Protein AF-A0A348WR22-F1 (afdb_monomer)

Organism: NCBI:txid190892

Solvent-accessible surface area (backbone atoms only — not comparable to full-atom values): 9087 Å² total; per-residue (Å²): 132,84,78,75,79,76,80,55,67,40,50,35,46,52,62,51,42,51,54,54,37,51,61,69,70,41,83,48,46,86,74,53,35,56,36,37,41,39,35,53,60,40,40,36,37,39,34,24,46,47,78,78,64,91,70,91,58,98,63,78,50,71,49,77,49,79,46,81,51,64,65,35,74,72,69,71,72,51,58,58,75,76,55,49,57,54,53,46,54,56,47,44,66,76,45,68,83,40,51,76,44,78,78,50,101,42,30,37,34,39,38,34,78,66,56,47,62,68,58,47,50,53,49,35,56,47,38,70,76,38,57,42,42,42,61,48,33,36,41,34,35,50,55,99,91,37,31,34,36,39,37,31,40,32,41,53,56,64,85,81,124

Nearest PDB structures (foldseek):
  7evp-assembly1_B  TM=3.249E-01  e=2.577E-01  Staphylococcus aureus
  7sgz-assembly1_H  TM=2.587E-01  e=3.262E-01  Saccharomyces cerevisiae
  7st9-assembly1_G  TM=3.052E-01  e=1.060E+00  Saccharomyces cerevisiae S288C
  8alo-assembly1_B  TM=2.335E-01  e=5.853E+00  Vibrio cholerae

pLDDT: mean 77.23, std 16.32, range [32.41, 96.19]

Sequence (161 aa):
IETEERAFFQLDSVSAIAEIASLMSHPFAAKQHLVQIDLSGTTLRLSWQLPDQLTGSQQSKTQVETRILPSKKREGTAPTGGAADALWAAYQTTFYDAQVTQLSATQWRLAYSMMSYRHLQRLADWLVSHPQFVLSSLSMRYQHGYWSVQWTLDSQMAELI

Foldseek 3Di:
DPPPPPQDKWFPLLQVLVVVLVVQPDPCCVVFQFFKWKDAIQKIKTKTFDPDDPPDDPDGDIDIDIDGGDIDGQDDDADDLVVVVVLVVVVCVLVVQWDWDAPDSFKIKTKHWQDHSVSSVSVSVSCVVVVQKDFRMKMWGDDPHGIIIMTMIGRCRDPPD

Radius of gyration: 18.05 Å; Cα contacts (8 Å, |Δi|>4): 268; chains: 1; bounding box: 55×28×55 Å

Structure (mmCIF, N/CA/C/O backbone):
data_AF-A0A348WR22-F1
#
_entry.id   AF-A0A348WR22-F1
#
loop_
_atom_site.group_PDB
_atom_site.id
_atom_site.type_symbol
_atom_site.label_atom_id
_atom_site.label_alt_id
_atom_site.label_comp_id
_atom_site.label_asym_id
_atom_site.label_entity_id
_atom_site.label_seq_id
_atom_site.pdbx_PDB_ins_code
_atom_site.Cartn_x
_atom_site.Cartn_y
_atom_site.Cartn_z
_atom_site.occupancy
_atom_site.B_iso_or_equiv
_atom_site.auth_seq_id
_atom_site.auth_comp_id
_atom_site.auth_asym_id
_atom_site.auth_atom_id
_atom_site.pdbx_PDB_model_num
ATOM 1 N N . ILE A 1 1 ? 39.015 9.417 -13.503 1.00 41.69 1 ILE A N 1
ATOM 2 C CA . ILE A 1 1 ? 37.912 9.853 -12.620 1.00 41.69 1 ILE A CA 1
ATOM 3 C C . ILE A 1 1 ? 37.103 8.599 -12.373 1.00 41.69 1 ILE A C 1
ATOM 5 O O . ILE A 1 1 ? 36.406 8.160 -13.277 1.00 41.69 1 ILE A O 1
ATOM 9 N N . GLU A 1 2 ? 37.353 7.935 -11.249 1.00 32.41 2 GLU A N 1
ATOM 10 C CA . GLU A 1 2 ? 36.571 6.772 -10.835 1.00 32.41 2 GLU A CA 1
ATOM 11 C C . GLU A 1 2 ? 35.159 7.273 -10.535 1.00 32.41 2 GLU A C 1
ATOM 13 O O . GLU A 1 2 ? 34.943 8.056 -9.613 1.00 32.41 2 GLU A O 1
ATOM 18 N N . THR A 1 3 ? 34.208 6.914 -11.391 1.00 39.72 3 THR A N 1
ATOM 19 C CA . THR A 1 3 ? 32.784 7.045 -11.103 1.00 39.72 3 THR A CA 1
ATOM 20 C C . THR A 1 3 ? 32.489 6.130 -9.924 1.00 39.72 3 THR A C 1
ATOM 22 O O . THR A 1 3 ? 32.340 4.925 -10.110 1.00 39.72 3 THR A O 1
ATOM 25 N N . GLU A 1 4 ? 32.444 6.685 -8.710 1.00 40.44 4 GLU A N 1
ATOM 26 C CA . GLU A 1 4 ? 31.763 6.035 -7.593 1.00 40.44 4 GLU A CA 1
ATOM 27 C C . GLU A 1 4 ? 30.362 5.660 -8.084 1.00 40.44 4 GLU A C 1
ATOM 29 O O . GLU A 1 4 ? 29.529 6.531 -8.353 1.00 40.44 4 GLU A O 1
ATOM 34 N N . GLU A 1 5 ? 30.104 4.360 -8.241 1.00 45.22 5 GLU A N 1
ATOM 35 C CA . GLU A 1 5 ? 28.748 3.840 -8.338 1.00 45.22 5 GLU A CA 1
ATOM 36 C C . GLU A 1 5 ? 28.016 4.279 -7.068 1.00 45.22 5 GLU A C 1
ATOM 38 O O . GLU A 1 5 ? 28.119 3.649 -6.013 1.00 45.22 5 GLU A O 1
ATOM 43 N N . ARG A 1 6 ? 27.275 5.389 -7.146 1.00 47.84 6 ARG A N 1
ATOM 44 C CA . ARG A 1 6 ? 26.318 5.749 -6.106 1.00 47.84 6 ARG A CA 1
ATOM 45 C C . ARG A 1 6 ? 25.296 4.626 -6.047 1.00 47.84 6 ARG A C 1
ATOM 47 O O . ARG A 1 6 ? 24.405 4.535 -6.887 1.00 47.84 6 ARG A O 1
ATOM 54 N N . ALA A 1 7 ? 25.442 3.745 -5.065 1.00 56.53 7 ALA A N 1
ATOM 55 C CA . ALA A 1 7 ? 24.432 2.752 -4.765 1.00 56.53 7 ALA A CA 1
ATOM 56 C C . ALA A 1 7 ? 23.145 3.495 -4.381 1.00 56.53 7 ALA A C 1
ATOM 58 O O . ALA A 1 7 ? 23.053 4.095 -3.311 1.00 56.53 7 ALA A O 1
ATOM 59 N N . PHE A 1 8 ? 22.159 3.488 -5.276 1.00 69.06 8 PHE A N 1
ATOM 60 C CA . PHE A 1 8 ? 20.834 4.016 -4.984 1.00 69.06 8 PHE A CA 1
ATOM 61 C C . PHE A 1 8 ? 20.095 3.005 -4.103 1.00 69.06 8 PHE A C 1
ATOM 63 O O . PHE A 1 8 ? 19.950 1.835 -4.467 1.00 69.06 8 PHE A O 1
ATOM 70 N N . PHE A 1 9 ? 19.654 3.453 -2.929 1.00 74.38 9 PHE A N 1
ATOM 71 C CA . PHE A 1 9 ? 18.850 2.660 -2.005 1.00 74.38 9 PHE A CA 1
ATOM 72 C C . PHE A 1 9 ? 17.384 3.058 -2.132 1.00 74.38 9 PHE A C 1
ATOM 74 O O . PHE A 1 9 ? 17.057 4.243 -2.163 1.00 74.38 9 PHE A O 1
ATOM 81 N N . GLN A 1 10 ? 16.506 2.063 -2.179 1.00 82.56 10 GLN A N 1
ATOM 82 C CA . GLN A 1 10 ? 15.060 2.257 -2.265 1.00 82.56 10 GLN A CA 1
ATOM 83 C C . GLN A 1 10 ? 14.349 1.465 -1.175 1.00 82.56 10 GLN A C 1
ATOM 85 O O . GLN A 1 10 ? 14.929 0.539 -0.608 1.00 82.56 10 GLN A O 1
ATOM 90 N N . LEU A 1 11 ? 13.094 1.816 -0.892 1.00 87.69 11 LEU A N 1
ATOM 91 C CA . LEU A 1 11 ? 12.247 1.023 -0.007 1.00 87.69 11 LEU A CA 1
ATOM 92 C C . LEU A 1 11 ? 12.252 -0.442 -0.461 1.00 87.69 11 LEU A C 1
ATOM 94 O O . LEU A 1 11 ? 12.025 -0.733 -1.638 1.00 87.69 11 LEU A O 1
ATOM 98 N N . ASP A 1 12 ? 12.439 -1.373 0.472 1.00 89.81 12 ASP A N 1
ATOM 99 C CA . ASP A 1 12 ? 12.128 -2.765 0.182 1.00 89.81 12 ASP A CA 1
ATOM 100 C C . ASP A 1 12 ? 10.607 -2.978 0.193 1.00 89.81 12 ASP A C 1
ATOM 102 O O . ASP A 1 12 ? 10.003 -3.262 1.228 1.00 89.81 12 ASP A O 1
ATOM 106 N N . SER A 1 13 ? 9.972 -2.796 -0.971 1.00 87.62 13 SER A N 1
ATOM 107 C CA . SER A 1 13 ? 8.509 -2.801 -1.098 1.00 87.62 13 SER A CA 1
ATOM 108 C C . SER A 1 13 ? 7.860 -4.100 -0.614 1.00 87.62 13 SER A C 1
ATOM 110 O O . SER A 1 13 ? 6.766 -4.051 -0.063 1.00 87.62 13 SER A O 1
ATOM 112 N N . VAL A 1 14 ? 8.527 -5.248 -0.767 1.00 87.69 14 VAL A N 1
ATOM 113 C CA . VAL A 1 14 ? 7.992 -6.550 -0.330 1.00 87.69 14 VAL A CA 1
ATOM 114 C C . VAL A 1 14 ? 7.934 -6.613 1.196 1.00 87.69 14 VAL A C 1
ATOM 116 O O . VAL A 1 14 ? 6.879 -6.909 1.758 1.00 87.69 14 VAL A O 1
ATOM 119 N N . SER A 1 15 ? 9.028 -6.250 1.871 1.00 89.12 15 SER A N 1
ATOM 120 C CA . SER A 1 15 ? 9.078 -6.169 3.336 1.00 89.12 15 SER A CA 1
ATOM 121 C C . SER A 1 15 ? 8.109 -5.117 3.884 1.00 89.12 15 SER A C 1
ATOM 123 O O . SER A 1 15 ? 7.433 -5.357 4.882 1.00 89.12 15 SER A O 1
ATOM 125 N N . ALA A 1 16 ? 7.975 -3.974 3.205 1.00 91.50 16 ALA A N 1
ATOM 126 C CA . ALA A 1 16 ? 7.020 -2.934 3.581 1.00 91.50 16 ALA A CA 1
ATOM 127 C C . ALA A 1 16 ? 5.569 -3.4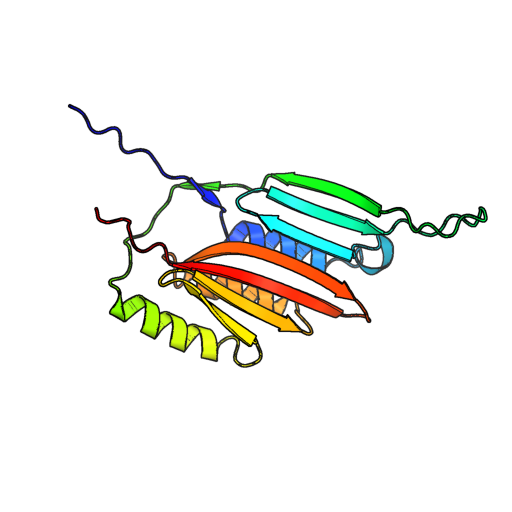22 3.511 1.00 91.50 16 ALA A C 1
ATOM 129 O O . ALA A 1 16 ? 4.786 -3.199 4.432 1.00 91.50 16 ALA A O 1
ATOM 130 N N . ILE A 1 17 ? 5.215 -4.123 2.433 1.00 91.88 17 ILE A N 1
ATOM 131 C CA . ILE A 1 17 ? 3.886 -4.709 2.275 1.00 91.88 17 ILE A CA 1
ATOM 132 C C . ILE A 1 17 ? 3.640 -5.780 3.337 1.00 91.88 17 ILE A C 1
ATOM 134 O O . ILE A 1 17 ? 2.547 -5.816 3.897 1.00 91.88 17 ILE A O 1
ATOM 138 N N . ALA A 1 18 ? 4.635 -6.611 3.657 1.00 89.12 18 ALA A N 1
ATOM 139 C CA . ALA A 1 18 ? 4.519 -7.607 4.719 1.00 89.12 18 ALA A CA 1
ATOM 140 C C . ALA A 1 18 ? 4.237 -6.962 6.090 1.00 89.12 18 ALA A C 1
ATOM 142 O O . ALA A 1 18 ? 3.337 -7.415 6.801 1.00 89.12 18 ALA A O 1
ATOM 143 N N . GLU A 1 19 ? 4.928 -5.867 6.428 1.00 90.12 19 GLU A N 1
ATOM 144 C CA . GLU A 1 19 ? 4.682 -5.099 7.656 1.00 90.12 19 GLU A CA 1
ATOM 145 C C . GLU A 1 19 ? 3.247 -4.548 7.687 1.00 90.12 19 GLU A C 1
ATOM 147 O O . GLU A 1 19 ? 2.509 -4.780 8.646 1.00 90.12 19 GLU A O 1
ATOM 152 N N . ILE A 1 20 ? 2.797 -3.891 6.612 1.00 91.06 20 ILE A N 1
ATOM 153 C CA . ILE A 1 20 ? 1.427 -3.354 6.509 1.00 91.06 20 ILE A CA 1
ATOM 154 C C . ILE A 1 20 ? 0.390 -4.481 6.617 1.00 91.06 20 ILE A C 1
ATOM 156 O O . ILE A 1 20 ? -0.620 -4.355 7.312 1.00 91.06 20 ILE A O 1
ATOM 160 N N . ALA A 1 21 ? 0.642 -5.614 5.968 1.00 87.81 21 ALA A N 1
ATOM 161 C CA . ALA A 1 21 ? -0.245 -6.765 5.996 1.00 87.81 21 ALA A CA 1
ATOM 162 C C . ALA A 1 21 ? -0.332 -7.385 7.404 1.00 87.81 21 ALA A C 1
ATOM 164 O O . ALA A 1 21 ? -1.407 -7.826 7.826 1.00 87.81 21 ALA A O 1
ATOM 165 N N . SER A 1 22 ? 0.764 -7.366 8.169 1.00 85.81 22 SER A N 1
ATOM 166 C CA . SER A 1 22 ? 0.770 -7.762 9.581 1.00 85.81 22 SER A CA 1
ATOM 167 C C . SER A 1 22 ? -0.123 -6.842 10.432 1.00 85.81 22 SER A C 1
ATOM 169 O O . SER A 1 22 ? -0.951 -7.335 11.202 1.00 85.81 22 SER A O 1
ATOM 171 N N . LEU A 1 23 ? -0.058 -5.523 10.205 1.00 86.25 23 LEU A N 1
ATOM 172 C CA . LEU A 1 23 ? -0.877 -4.516 10.890 1.00 86.25 23 LEU A CA 1
ATOM 173 C C . LEU A 1 23 ? -2.375 -4.674 10.584 1.00 86.25 23 LEU A C 1
ATOM 175 O O . LEU A 1 23 ? -3.209 -4.445 11.459 1.00 86.25 23 LEU A O 1
ATOM 179 N N . MET A 1 24 ? -2.724 -5.109 9.368 1.00 80.94 24 MET A N 1
ATOM 180 C CA . MET A 1 24 ? -4.111 -5.387 8.973 1.00 80.94 24 MET A CA 1
ATOM 181 C C . MET A 1 24 ? -4.670 -6.702 9.535 1.00 80.94 24 MET A C 1
ATOM 183 O O . MET A 1 24 ? -5.870 -6.797 9.782 1.00 80.94 24 MET A O 1
ATOM 187 N N . SER A 1 25 ? -3.831 -7.736 9.656 1.00 73.00 25 SER A N 1
ATOM 188 C CA . SER A 1 25 ? -4.245 -9.112 9.987 1.00 73.00 25 SER A CA 1
ATOM 189 C C . SER A 1 25 ? -4.357 -9.387 11.484 1.00 73.00 25 SER A C 1
ATOM 191 O O . SER A 1 25 ? -5.021 -10.344 11.886 1.00 73.00 25 SER A O 1
ATOM 193 N N . HIS A 1 26 ? -3.736 -8.570 12.332 1.00 58.94 26 HIS A N 1
ATOM 194 C CA . HIS A 1 26 ? -3.832 -8.773 13.769 1.00 58.94 26 HIS A CA 1
ATOM 195 C C . HIS A 1 26 ? -5.239 -8.403 14.284 1.00 58.94 26 HIS A C 1
ATOM 197 O O . HIS A 1 26 ? -5.778 -7.362 13.897 1.00 58.94 26 HIS A O 1
ATOM 203 N N . PRO A 1 27 ? -5.795 -9.123 15.286 1.00 51.53 27 PRO A N 1
ATOM 204 C CA . PRO A 1 27 ? -6.991 -8.697 16.035 1.00 51.53 27 PRO A CA 1
ATOM 205 C C . PRO A 1 27 ? -6.781 -7.385 16.835 1.00 51.53 27 PRO A C 1
ATOM 207 O O . PRO A 1 27 ? -7.591 -7.010 17.682 1.00 51.53 27 PRO A O 1
ATOM 210 N N . PHE A 1 28 ? -5.686 -6.676 16.560 1.00 50.81 28 PHE A N 1
ATOM 211 C CA . PHE A 1 28 ? -5.318 -5.355 17.041 1.00 50.81 28 PHE A CA 1
ATOM 212 C C . PHE A 1 28 ? -6.171 -4.235 16.450 1.00 50.81 28 PHE A C 1
ATOM 214 O O . PHE A 1 28 ? -6.456 -3.287 17.171 1.00 50.81 28 PHE A O 1
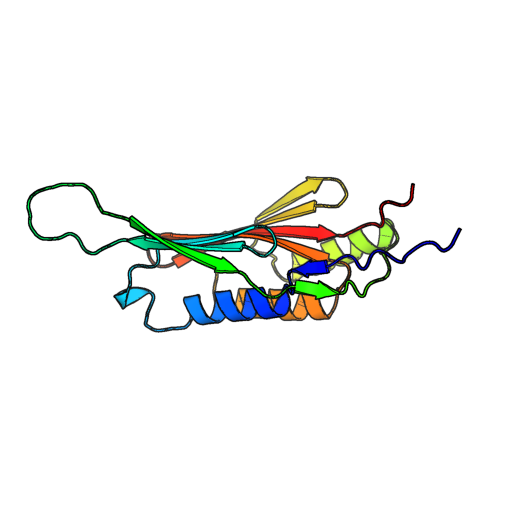ATOM 221 N N . ALA A 1 29 ? -6.621 -4.322 15.193 1.00 48.69 29 ALA A N 1
ATOM 222 C CA . ALA A 1 29 ? -7.363 -3.221 14.564 1.00 48.69 29 ALA A CA 1
ATOM 223 C C . ALA A 1 29 ? -8.664 -2.877 15.322 1.00 48.69 29 ALA A C 1
ATOM 225 O O . ALA A 1 29 ? -9.008 -1.706 15.465 1.00 48.69 29 ALA A O 1
ATOM 226 N N . ALA A 1 30 ? -9.325 -3.883 15.910 1.00 49.09 30 ALA A N 1
ATOM 227 C CA . ALA A 1 30 ? -10.509 -3.693 16.751 1.00 49.09 30 ALA A CA 1
ATOM 228 C C . ALA A 1 30 ? -10.193 -3.287 18.209 1.00 49.09 30 ALA A C 1
ATOM 230 O O . ALA A 1 30 ? -11.067 -2.752 18.883 1.00 49.09 30 ALA A O 1
ATOM 231 N N . LYS A 1 31 ? -8.970 -3.530 18.709 1.00 57.47 31 LYS A N 1
ATOM 232 C CA . LYS A 1 31 ? -8.557 -3.209 20.094 1.00 57.47 31 LYS A CA 1
ATOM 233 C C . LYS A 1 31 ? -7.744 -1.920 20.230 1.00 57.47 31 LYS A C 1
ATOM 235 O O . LYS A 1 31 ? -7.652 -1.390 21.330 1.00 57.47 31 LYS A O 1
ATOM 240 N N . GLN A 1 32 ? -7.125 -1.448 19.155 1.00 61.53 32 GLN A N 1
ATOM 241 C CA . GLN A 1 32 ? -6.182 -0.328 19.187 1.00 61.53 32 GLN A CA 1
ATOM 242 C C . GLN A 1 32 ? -6.604 0.860 18.336 1.00 61.53 32 GLN A C 1
ATOM 244 O O . GLN A 1 32 ? -5.926 1.881 18.363 1.00 61.53 32 GLN A O 1
ATOM 249 N N . HIS A 1 33 ? -7.732 0.754 17.626 1.00 80.19 33 HIS A N 1
ATOM 250 C CA . HIS A 1 33 ? -8.288 1.854 16.849 1.00 80.19 33 HIS A CA 1
ATOM 251 C C . HIS A 1 33 ? -7.296 2.411 15.805 1.00 80.19 33 HIS A C 1
ATOM 253 O O . HIS A 1 33 ? -7.179 3.624 15.637 1.00 80.19 33 HIS A O 1
ATOM 259 N N . LEU A 1 34 ? -6.552 1.546 15.101 1.00 87.62 34 LEU A N 1
ATOM 260 C CA . LEU A 1 34 ? -5.738 1.991 13.965 1.00 87.62 34 LEU A CA 1
ATOM 261 C C . LEU A 1 34 ? -6.674 2.505 12.876 1.00 87.62 34 LEU A C 1
ATOM 263 O O . LEU A 1 34 ? -7.494 1.747 12.360 1.00 87.62 34 LEU A O 1
ATOM 267 N N . VAL A 1 35 ? -6.549 3.777 12.521 1.00 89.44 35 VAL A N 1
ATOM 268 C CA . VAL A 1 35 ? -7.436 4.418 11.542 1.00 89.44 35 VAL A CA 1
ATOM 269 C C . VAL A 1 35 ? -6.716 4.800 10.260 1.00 89.44 35 VAL A C 1
ATOM 271 O O . VAL A 1 35 ? -7.376 4.972 9.235 1.00 89.44 35 VAL A O 1
ATOM 274 N N . GLN A 1 36 ? -5.386 4.919 10.292 1.00 92.94 36 GLN A N 1
ATOM 275 C CA . GLN A 1 36 ? -4.608 5.333 9.129 1.00 92.94 36 GLN A CA 1
ATOM 276 C C . GLN A 1 36 ? -3.197 4.741 9.126 1.00 92.94 36 GLN A C 1
ATOM 278 O O . GLN A 1 36 ? -2.544 4.668 10.169 1.00 92.94 36 GLN A O 1
ATOM 283 N N . ILE A 1 37 ? -2.737 4.356 7.937 1.00 94.31 37 ILE A N 1
ATOM 284 C CA . ILE A 1 37 ? -1.369 3.922 7.645 1.00 94.31 37 ILE A CA 1
ATOM 285 C C . ILE A 1 37 ? -0.902 4.726 6.436 1.00 94.31 37 ILE A C 1
ATOM 287 O O . ILE A 1 37 ? -1.495 4.602 5.369 1.00 94.31 37 ILE A O 1
ATOM 291 N N . ASP A 1 38 ? 0.156 5.516 6.578 1.00 96.19 38 ASP A N 1
ATOM 292 C CA . ASP A 1 38 ? 0.778 6.234 5.467 1.00 96.19 38 ASP A CA 1
ATOM 293 C C . ASP A 1 38 ? 2.231 5.803 5.310 1.00 96.19 38 ASP A C 1
ATOM 295 O O . ASP A 1 38 ? 3.016 5.839 6.250 1.00 96.19 38 ASP A O 1
ATOM 299 N N . LEU A 1 39 ? 2.605 5.434 4.100 1.00 95.31 39 LEU A N 1
ATOM 300 C CA . LEU A 1 39 ? 3.948 5.093 3.681 1.00 95.31 39 LEU A CA 1
ATOM 301 C C . LEU A 1 39 ? 4.407 6.133 2.660 1.00 95.31 39 LEU A C 1
ATOM 303 O O . LEU A 1 39 ? 3.747 6.345 1.641 1.00 95.31 39 LEU A O 1
ATOM 307 N N . SER A 1 40 ? 5.552 6.753 2.924 1.00 91.75 40 SER A N 1
ATOM 308 C CA . SER A 1 40 ? 6.217 7.682 2.010 1.00 91.75 40 SER A CA 1
ATOM 309 C C . SER A 1 40 ? 7.716 7.409 2.025 1.00 91.75 40 SER A C 1
ATOM 311 O O . SER A 1 40 ? 8.391 7.670 3.026 1.00 91.75 40 SER A O 1
ATOM 313 N N . GLY A 1 41 ? 8.246 6.870 0.924 1.00 86.94 41 GLY A N 1
ATOM 314 C CA . GLY A 1 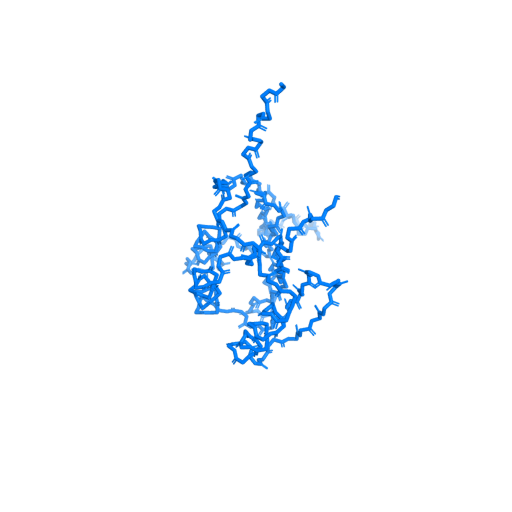41 ? 9.617 6.359 0.902 1.00 86.94 41 GLY A CA 1
ATOM 315 C C . GLY A 1 41 ? 9.797 5.247 1.939 1.00 86.94 41 GLY A C 1
ATOM 316 O O . GLY A 1 41 ? 9.036 4.287 1.948 1.00 86.94 41 GLY A O 1
ATOM 317 N N . THR A 1 42 ? 10.776 5.380 2.836 1.00 90.25 42 THR A N 1
ATOM 318 C CA . THR A 1 42 ? 11.021 4.428 3.939 1.00 90.25 42 THR A CA 1
ATOM 319 C C . THR A 1 42 ? 10.253 4.742 5.221 1.00 90.25 42 THR A C 1
ATOM 321 O O . THR A 1 42 ? 10.345 3.993 6.189 1.00 90.25 42 THR A O 1
ATOM 324 N N . THR A 1 43 ? 9.489 5.831 5.256 1.00 94.19 43 THR A N 1
ATOM 325 C CA . THR A 1 43 ? 8.784 6.263 6.465 1.00 94.19 43 THR A CA 1
ATOM 326 C C . THR A 1 43 ? 7.372 5.697 6.485 1.00 94.19 43 THR A C 1
ATOM 328 O O . THR A 1 43 ? 6.576 6.006 5.600 1.00 94.19 43 THR A O 1
ATOM 331 N N . LEU A 1 44 ? 7.051 4.924 7.523 1.00 95.44 44 LEU A N 1
ATOM 332 C CA . LEU A 1 44 ? 5.714 4.410 7.806 1.00 95.44 44 LEU A CA 1
ATOM 333 C C . LEU A 1 44 ? 5.119 5.161 9.001 1.00 95.44 44 LEU A C 1
ATOM 335 O O . LEU A 1 44 ? 5.624 5.072 10.117 1.00 95.44 44 LEU A O 1
ATOM 339 N N . ARG A 1 45 ? 4.035 5.893 8.779 1.00 96.12 45 ARG A N 1
ATOM 340 C CA . ARG A 1 45 ? 3.281 6.623 9.794 1.00 96.12 45 ARG A CA 1
ATOM 341 C C . ARG A 1 45 ? 1.983 5.886 10.098 1.00 96.12 45 ARG A C 1
ATOM 343 O O . ARG A 1 45 ? 1.190 5.611 9.205 1.00 96.12 45 ARG A O 1
ATOM 350 N N . LEU A 1 46 ? 1.747 5.614 11.371 1.00 93.88 46 LEU A N 1
ATOM 351 C CA . LEU A 1 46 ? 0.558 4.945 11.885 1.00 93.88 46 LEU A CA 1
ATOM 352 C C . LEU A 1 46 ? -0.228 5.938 12.734 1.00 93.88 46 LEU A C 1
ATOM 354 O O . LEU A 1 46 ? 0.352 6.613 13.585 1.00 93.88 46 LEU A O 1
ATOM 358 N N . SER A 1 47 ? -1.536 6.040 12.507 1.00 92.00 47 SER A N 1
ATOM 359 C CA . SER A 1 47 ? -2.415 6.888 13.318 1.00 92.00 47 SER A CA 1
ATOM 360 C C . SER A 1 47 ? -3.492 6.056 13.995 1.00 92.00 47 SER A C 1
ATOM 362 O O . SER A 1 47 ? -4.264 5.356 13.335 1.00 92.00 47 SER A O 1
ATOM 364 N N . TRP A 1 48 ? -3.553 6.179 15.314 1.00 89.38 48 TRP A N 1
ATOM 365 C CA . TRP A 1 48 ? -4.443 5.451 16.205 1.00 89.38 48 TRP A CA 1
ATOM 366 C C . TRP A 1 48 ? -5.439 6.424 16.837 1.00 89.38 48 TRP A C 1
ATOM 368 O O . TRP A 1 48 ? -5.047 7.478 17.336 1.00 89.38 48 TRP A O 1
ATOM 378 N N . GLN A 1 49 ? -6.724 6.091 16.833 1.00 85.88 49 GLN A N 1
ATOM 379 C CA . GLN A 1 49 ? -7.755 6.868 17.512 1.00 85.88 49 GLN A CA 1
ATOM 380 C C . GLN A 1 49 ? -7.830 6.434 18.980 1.00 85.88 49 GLN A C 1
ATOM 382 O O . GLN A 1 49 ? -8.184 5.311 19.298 1.00 85.88 49 GLN A O 1
ATOM 387 N N . LEU A 1 50 ? -7.495 7.309 19.919 1.00 77.12 50 LEU A N 1
ATOM 388 C CA . LEU A 1 50 ? -7.606 6.957 21.330 1.00 77.12 50 LEU A CA 1
ATOM 389 C C . LEU A 1 50 ? -9.088 6.793 21.708 1.00 77.12 50 LEU A C 1
ATOM 391 O O . LEU A 1 50 ? -9.919 7.570 21.228 1.00 77.12 50 LEU A O 1
ATOM 395 N N . PRO A 1 51 ? -9.432 5.810 22.559 1.00 67.75 51 PRO A N 1
ATOM 396 C CA . PRO A 1 51 ? -10.788 5.682 23.066 1.00 67.75 51 PRO A CA 1
ATOM 397 C C . PRO A 1 51 ? -11.177 6.966 23.800 1.00 67.75 51 PRO A C 1
ATOM 399 O O . PRO A 1 51 ? -10.373 7.523 24.557 1.00 67.75 51 PRO A O 1
ATOM 402 N N . ASP A 1 52 ? -12.404 7.436 23.568 1.00 64.88 52 ASP A N 1
ATOM 403 C CA . ASP A 1 52 ? -12.926 8.619 24.244 1.00 64.88 52 ASP A CA 1
ATOM 404 C C . ASP A 1 52 ? -12.867 8.377 25.756 1.00 64.88 52 ASP A C 1
ATOM 406 O O . ASP A 1 52 ? -13.530 7.491 26.303 1.00 64.88 52 ASP A O 1
ATOM 410 N N . GLN A 1 53 ? -12.042 9.159 26.454 1.00 54.44 53 GLN A N 1
ATOM 411 C CA . GLN A 1 53 ? -12.142 9.208 27.903 1.00 54.44 53 GLN A CA 1
ATOM 412 C C . GLN A 1 53 ? -13.479 9.872 28.229 1.00 54.44 53 GLN A C 1
ATOM 414 O O . GLN A 1 53 ? -13.780 10.943 27.706 1.00 54.44 53 GLN A O 1
ATOM 419 N N . LEU A 1 54 ? -14.266 9.250 29.111 1.00 53.19 54 LEU A N 1
ATOM 420 C CA . LEU A 1 54 ? -15.594 9.693 29.575 1.00 53.19 54 LEU A CA 1
ATOM 421 C C . LEU A 1 54 ? -15.633 11.128 30.161 1.00 53.19 54 LEU A C 1
ATOM 423 O O . LEU A 1 54 ? -16.671 11.599 30.617 1.00 53.19 54 LEU A O 1
ATOM 427 N N . THR A 1 55 ? -14.518 11.853 30.155 1.00 48.78 55 THR A N 1
ATOM 428 C CA . THR A 1 55 ? -14.380 13.239 30.589 1.00 48.78 55 THR A CA 1
ATOM 429 C C . THR A 1 55 ? -14.752 14.216 29.471 1.00 48.78 55 THR A C 1
ATOM 431 O O . THR A 1 55 ? -13.871 14.813 28.859 1.00 48.78 55 THR A O 1
ATOM 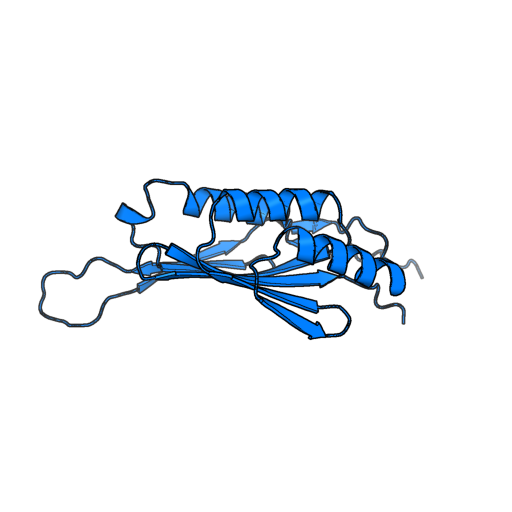434 N N . GLY A 1 56 ? -16.055 14.369 29.208 1.00 50.62 56 GLY A N 1
ATOM 435 C CA . GLY A 1 56 ? -16.745 15.598 28.756 1.00 50.62 56 GLY A CA 1
ATOM 436 C C . GLY A 1 56 ? -16.180 16.464 27.614 1.00 50.62 56 GLY A C 1
ATOM 437 O O . GLY A 1 56 ? -16.686 17.562 27.405 1.00 50.62 56 GLY A O 1
ATOM 438 N N . SER A 1 57 ? -15.162 16.030 26.875 1.00 54.66 57 SER A N 1
ATOM 439 C CA . SER A 1 57 ? -14.485 16.811 25.837 1.00 54.66 57 SER A CA 1
ATOM 440 C C . SER A 1 57 ? -14.588 16.072 24.504 1.00 54.66 57 SER A C 1
ATOM 442 O O . SER A 1 57 ? -14.009 15.008 24.322 1.00 54.66 57 SER A O 1
ATOM 444 N N . GLN A 1 58 ? -15.364 16.633 23.569 1.00 54.25 58 GLN A N 1
ATOM 445 C CA . GLN A 1 58 ? -15.674 16.075 22.240 1.00 54.25 58 GLN A CA 1
ATOM 446 C C . GLN A 1 58 ? -14.490 16.136 21.248 1.00 54.25 58 GLN A C 1
ATOM 448 O O . GLN A 1 58 ? -14.663 16.474 20.079 1.00 54.25 58 GLN A O 1
ATOM 453 N N . GLN A 1 59 ? -13.265 15.853 21.687 1.00 56.91 59 GLN A N 1
ATOM 454 C CA . GLN A 1 59 ? -12.113 15.765 20.790 1.00 56.91 59 GLN A CA 1
ATOM 455 C C . GLN A 1 59 ? -11.507 14.372 20.882 1.00 56.91 59 GLN A C 1
ATOM 457 O O . GLN A 1 59 ? -10.724 14.087 21.789 1.00 56.91 59 GLN A O 1
ATOM 462 N N . SER A 1 60 ? -11.848 13.517 19.914 1.00 61.28 60 SER A N 1
ATOM 463 C CA . SER A 1 60 ? -11.171 12.236 19.724 1.00 61.28 60 SER A CA 1
ATOM 464 C C . SER A 1 60 ? -9.676 12.493 19.523 1.00 61.28 60 SER A C 1
ATOM 466 O O . SER A 1 60 ? -9.247 13.059 18.514 1.00 61.28 60 SER A O 1
ATOM 468 N N . LYS A 1 61 ? -8.868 12.121 20.517 1.00 73.31 61 LYS A N 1
ATOM 469 C CA . LYS A 1 61 ? -7.414 12.292 20.459 1.00 73.31 61 LYS A CA 1
ATOM 470 C C . LYS A 1 61 ? -6.824 11.246 19.517 1.00 73.31 61 LYS A C 1
ATOM 472 O O . LYS A 1 61 ? -7.189 10.079 19.578 1.00 73.31 61 LYS A O 1
ATOM 477 N N . THR A 1 62 ? -5.895 11.657 18.661 1.00 82.19 62 THR A N 1
ATOM 478 C CA . THR A 1 62 ? -5.165 10.742 17.770 1.00 82.19 62 THR A CA 1
ATOM 479 C C . THR A 1 62 ? -3.733 10.592 18.272 1.00 82.19 62 THR A C 1
ATOM 481 O O . THR A 1 62 ? -3.065 11.594 18.524 1.00 82.19 62 THR A O 1
ATOM 484 N N . GLN A 1 63 ? -3.255 9.359 18.416 1.00 87.69 63 GLN A N 1
ATOM 485 C CA . GLN A 1 63 ? -1.847 9.048 18.647 1.00 87.69 63 GLN A CA 1
ATOM 486 C C . GLN A 1 63 ? -1.183 8.719 17.310 1.00 87.69 63 GLN A C 1
ATOM 488 O O . GLN A 1 63 ? -1.733 7.967 16.511 1.00 87.69 63 GLN A O 1
ATOM 493 N N . VAL A 1 64 ? 0.007 9.268 17.073 1.00 91.56 64 VAL A N 1
ATOM 494 C CA . VAL A 1 64 ? 0.780 9.032 15.850 1.00 91.56 64 VAL A CA 1
ATOM 495 C C . VAL A 1 64 ? 2.089 8.342 16.208 1.00 91.56 64 VAL A C 1
ATOM 497 O O . VAL A 1 64 ? 2.796 8.785 17.110 1.00 91.56 64 VAL A O 1
ATOM 500 N N . GLU A 1 65 ? 2.410 7.278 15.485 1.00 92.12 65 GLU A N 1
ATOM 501 C CA . GLU A 1 65 ? 3.677 6.556 15.566 1.00 92.12 65 GLU A CA 1
ATOM 502 C C . GLU A 1 65 ? 4.359 6.595 14.196 1.00 92.12 65 GLU A C 1
ATOM 504 O O . GLU A 1 65 ? 3.699 6.452 13.168 1.00 92.12 65 GLU A O 1
ATOM 509 N N . THR A 1 66 ? 5.679 6.767 14.177 1.00 95.12 66 THR A N 1
ATOM 510 C CA . THR A 1 66 ? 6.473 6.731 12.946 1.00 95.12 66 THR A CA 1
ATOM 511 C C . THR A 1 66 ? 7.528 5.640 13.057 1.00 95.12 66 THR A C 1
ATOM 513 O O . THR A 1 66 ? 8.288 5.609 14.023 1.00 95.12 66 THR A O 1
ATOM 516 N N . ARG A 1 67 ? 7.593 4.768 12.050 1.00 93.38 67 ARG A N 1
ATOM 517 C CA . ARG A 1 67 ? 8.585 3.702 11.893 1.00 93.38 67 ARG A CA 1
ATOM 518 C C . ARG A 1 67 ? 9.415 3.952 10.641 1.00 93.38 67 ARG A C 1
ATOM 520 O O . ARG A 1 67 ? 8.909 4.477 9.649 1.00 93.38 67 ARG A O 1
ATOM 527 N N . ILE A 1 68 ? 10.678 3.543 10.682 1.00 93.25 68 ILE A N 1
ATOM 528 C CA . ILE A 1 68 ? 11.558 3.537 9.512 1.00 93.25 68 ILE A CA 1
ATOM 529 C C . ILE A 1 68 ? 11.678 2.099 9.024 1.00 93.25 68 ILE A C 1
ATOM 531 O O . ILE A 1 68 ? 12.081 1.213 9.775 1.00 93.25 68 ILE A O 1
ATOM 535 N N . LEU A 1 69 ? 11.293 1.878 7.774 1.00 92.69 69 LEU A N 1
ATOM 536 C CA . LEU A 1 69 ? 11.341 0.586 7.108 1.00 92.69 69 LEU A CA 1
ATOM 537 C C . LEU A 1 69 ? 12.695 0.367 6.424 1.00 92.69 69 LEU A C 1
ATOM 539 O O . LEU A 1 69 ? 13.363 1.337 6.048 1.00 92.69 69 LEU A O 1
ATOM 543 N N . PRO A 1 70 ? 13.105 -0.900 6.241 1.00 89.69 70 PRO A N 1
ATOM 544 C CA . PRO A 1 70 ? 14.358 -1.217 5.579 1.00 89.69 70 PRO A CA 1
ATOM 545 C C . PRO A 1 70 ? 14.370 -0.727 4.128 1.00 89.69 70 PRO A C 1
ATOM 547 O O . PRO A 1 70 ? 13.372 -0.787 3.400 1.00 89.69 70 PRO A O 1
ATOM 550 N N . SER A 1 71 ? 15.544 -0.274 3.702 1.00 88.19 71 SER A N 1
ATOM 551 C CA . SER A 1 71 ? 15.864 -0.047 2.301 1.00 88.19 71 SER A CA 1
ATOM 552 C C . SER A 1 71 ? 16.740 -1.180 1.776 1.00 88.19 71 SER A C 1
ATOM 554 O O . SER A 1 71 ? 17.476 -1.823 2.524 1.00 88.19 71 SER A O 1
ATOM 556 N N . LYS A 1 72 ? 16.674 -1.419 0.469 1.00 85.38 72 LYS A N 1
ATOM 557 C CA . LYS A 1 72 ? 17.564 -2.343 -0.231 1.00 85.38 72 LYS A CA 1
ATOM 558 C C . LYS A 1 72 ? 18.312 -1.627 -1.341 1.00 85.38 72 LYS A C 1
ATOM 560 O O . LYS A 1 72 ? 17.823 -0.634 -1.893 1.00 85.38 72 LYS A O 1
ATOM 565 N N . LYS A 1 73 ? 19.504 -2.139 -1.658 1.00 77.75 73 LYS A N 1
ATOM 566 C CA . LYS A 1 73 ? 20.253 -1.698 -2.834 1.00 77.75 73 LYS A CA 1
ATOM 567 C C . LYS A 1 73 ? 19.391 -1.963 -4.066 1.00 77.75 73 LYS A C 1
ATOM 569 O O . LYS A 1 73 ? 18.737 -3.000 -4.163 1.00 77.75 73 LYS A O 1
ATOM 574 N N . ARG A 1 74 ? 19.366 -1.005 -4.985 1.00 71.50 74 ARG A N 1
ATOM 575 C CA . ARG A 1 74 ? 18.666 -1.158 -6.254 1.00 71.50 74 ARG A CA 1
ATOM 576 C C . ARG A 1 74 ? 19.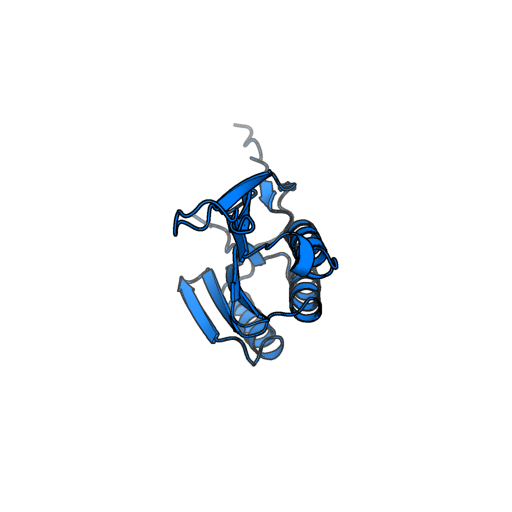288 -2.298 -7.058 1.00 71.50 74 ARG A C 1
ATOM 578 O O . ARG A 1 74 ? 20.470 -2.259 -7.390 1.00 71.50 74 ARG A O 1
ATOM 585 N N . GLU A 1 75 ? 18.453 -3.261 -7.411 1.00 62.19 75 GLU A N 1
ATOM 586 C CA . GLU A 1 75 ? 18.752 -4.311 -8.376 1.00 62.19 75 GLU A CA 1
ATOM 587 C C . GLU A 1 75 ? 17.658 -4.241 -9.439 1.00 62.19 75 GLU A C 1
ATOM 589 O O . GLU A 1 75 ? 16.490 -4.490 -9.150 1.00 62.19 75 GLU A O 1
ATOM 594 N N . GLY A 1 76 ? 17.995 -3.795 -10.647 1.00 56.50 76 GLY A N 1
ATOM 595 C CA . GLY A 1 76 ? 17.004 -3.694 -11.713 1.00 56.50 76 GLY A CA 1
ATOM 596 C C . GLY A 1 76 ? 17.494 -2.903 -12.912 1.00 56.50 76 GLY A C 1
ATOM 597 O O . GLY A 1 76 ? 17.965 -1.773 -12.785 1.00 56.50 76 GLY A O 1
ATOM 598 N N . THR A 1 77 ? 17.358 -3.505 -14.088 1.00 55.16 77 THR A N 1
ATOM 599 C CA . THR A 1 77 ? 17.493 -2.832 -15.379 1.00 55.16 77 THR A CA 1
ATOM 600 C C . THR A 1 77 ? 16.187 -2.096 -15.670 1.00 55.16 77 THR A C 1
ATOM 602 O O . THR A 1 77 ? 15.107 -2.657 -15.488 1.00 55.16 77 THR A O 1
ATOM 605 N N . ALA A 1 78 ? 16.262 -0.835 -16.096 1.00 57.31 78 ALA A N 1
ATOM 606 C CA . ALA A 1 78 ? 15.067 -0.090 -16.468 1.00 57.31 78 ALA A CA 1
ATOM 607 C C . ALA A 1 78 ? 14.370 -0.757 -17.671 1.00 57.31 78 ALA A C 1
ATOM 609 O O . ALA A 1 78 ? 15.048 -1.116 -18.638 1.00 57.31 78 ALA A O 1
ATOM 610 N N . PRO A 1 79 ? 13.038 -0.922 -17.646 1.00 52.38 79 PRO A N 1
ATOM 611 C CA . PRO A 1 79 ? 12.296 -1.407 -18.796 1.00 52.38 79 PRO A CA 1
ATOM 612 C C . PRO A 1 79 ? 12.384 -0.361 -19.911 1.00 52.38 79 PRO A C 1
ATOM 614 O O . PRO A 1 79 ? 12.355 0.843 -19.657 1.00 52.38 79 PRO A O 1
ATOM 617 N N . THR A 1 80 ? 12.472 -0.805 -21.162 1.00 54.78 80 THR A N 1
ATOM 618 C CA . THR A 1 80 ? 12.244 0.076 -22.313 1.00 54.78 80 THR A CA 1
ATOM 619 C C . THR A 1 80 ? 10.772 0.508 -22.327 1.00 54.78 80 THR A C 1
ATOM 621 O O . THR A 1 80 ? 9.903 -0.261 -21.917 1.00 54.78 80 THR A O 1
ATOM 624 N N . GLY A 1 81 ? 10.470 1.735 -22.773 1.00 52.53 81 GLY A N 1
ATOM 625 C CA . GLY A 1 81 ? 9.149 2.371 -22.586 1.00 52.53 81 GLY A CA 1
ATOM 626 C C . GLY A 1 81 ? 7.941 1.515 -22.996 1.00 52.53 81 GLY A C 1
ATOM 627 O O . GLY A 1 81 ? 6.964 1.455 -22.262 1.00 52.53 81 GLY A O 1
ATOM 628 N N . GLY A 1 82 ? 8.040 0.745 -24.087 1.00 55.81 82 GLY A N 1
ATOM 629 C CA . GLY A 1 82 ? 6.958 -0.149 -24.532 1.00 55.81 82 GLY A CA 1
ATOM 630 C C . GLY A 1 82 ? 6.726 -1.394 -23.659 1.00 55.81 82 GLY A C 1
ATOM 631 O O . GLY A 1 82 ? 5.646 -1.978 -23.700 1.00 55.81 82 GLY A O 1
ATOM 632 N N . ALA A 1 83 ? 7.707 -1.811 -22.853 1.00 60.53 83 ALA A N 1
ATOM 633 C CA . ALA A 1 83 ? 7.557 -2.929 -21.923 1.00 60.53 83 ALA A CA 1
ATOM 634 C C . ALA A 1 83 ? 6.845 -2.508 -20.626 1.00 60.53 83 ALA A C 1
ATOM 636 O O . ALA A 1 83 ? 6.116 -3.309 -20.048 1.00 60.53 83 ALA A O 1
ATOM 637 N N . ALA A 1 84 ? 7.011 -1.258 -20.180 1.00 62.50 84 ALA A N 1
ATOM 638 C CA . ALA A 1 84 ? 6.343 -0.749 -18.982 1.00 62.50 84 ALA A CA 1
ATOM 639 C C . ALA A 1 84 ? 4.815 -0.703 -19.161 1.00 62.50 84 ALA A C 1
ATOM 641 O O . ALA A 1 84 ? 4.090 -1.188 -18.294 1.00 62.50 84 ALA A O 1
ATOM 642 N N . ASP A 1 85 ? 4.336 -0.239 -20.319 1.00 65.75 85 ASP A N 1
ATOM 643 C CA . ASP A 1 85 ? 2.902 -0.161 -20.629 1.00 65.75 85 ASP A CA 1
ATOM 644 C C . ASP A 1 85 ? 2.233 -1.545 -20.717 1.00 65.75 85 ASP A C 1
ATOM 646 O O . ASP A 1 85 ? 1.120 -1.739 -20.225 1.00 65.75 85 ASP A O 1
ATOM 650 N N . ALA A 1 86 ? 2.913 -2.543 -21.294 1.00 68.19 86 ALA A N 1
ATOM 651 C CA . ALA A 1 86 ? 2.389 -3.909 -21.385 1.00 68.19 86 ALA A CA 1
ATOM 652 C C . ALA A 1 86 ? 2.292 -4.590 -20.008 1.00 68.19 86 ALA A C 1
ATOM 654 O O . ALA A 1 86 ? 1.310 -5.267 -19.698 1.00 68.19 86 ALA A O 1
ATOM 655 N N . LEU A 1 87 ? 3.299 -4.383 -19.158 1.00 68.12 87 LEU A N 1
ATOM 656 C CA . LEU A 1 87 ? 3.309 -4.898 -17.788 1.00 68.12 87 LEU A CA 1
ATOM 657 C C . LEU A 1 87 ? 2.293 -4.183 -16.903 1.00 68.12 87 LEU A C 1
ATOM 659 O O . LEU A 1 87 ? 1.673 -4.798 -16.035 1.00 68.12 87 LEU A O 1
ATOM 663 N N . TRP A 1 88 ? 2.071 -2.900 -17.169 1.00 69.81 88 TRP A N 1
ATOM 664 C CA . TRP A 1 88 ? 1.018 -2.127 -16.546 1.00 69.81 88 TRP A CA 1
ATOM 665 C C . TRP A 1 88 ? -0.381 -2.629 -16.926 1.00 69.81 88 TRP A C 1
ATOM 667 O O . TRP A 1 88 ? -1.220 -2.834 -16.050 1.00 69.81 88 TRP A O 1
ATOM 677 N N . ALA A 1 89 ? -0.625 -2.922 -18.205 1.00 72.44 89 ALA A N 1
ATOM 678 C CA . ALA A 1 89 ? -1.880 -3.533 -18.645 1.00 72.44 89 ALA A CA 1
ATOM 679 C C . ALA A 1 89 ? -2.117 -4.899 -17.969 1.00 72.44 89 ALA A C 1
ATOM 681 O O . ALA A 1 89 ? -3.218 -5.173 -17.487 1.00 72.44 89 ALA A O 1
ATOM 682 N N . ALA A 1 90 ? -1.078 -5.736 -17.842 1.00 70.38 90 ALA A N 1
ATOM 683 C CA . ALA A 1 90 ? -1.162 -6.995 -17.096 1.00 70.38 90 ALA A CA 1
ATOM 684 C C . ALA A 1 90 ? -1.480 -6.768 -15.604 1.00 70.38 90 ALA A C 1
ATOM 686 O O . ALA A 1 90 ? -2.279 -7.490 -15.004 1.00 70.38 90 ALA A O 1
ATOM 687 N N . TYR A 1 91 ? -0.925 -5.722 -15.001 1.00 69.62 91 TYR A N 1
ATOM 688 C CA . TYR A 1 91 ? -1.209 -5.360 -13.618 1.00 69.62 91 TYR A CA 1
ATOM 689 C C . TYR A 1 91 ? -2.652 -4.890 -13.396 1.00 69.62 91 TYR A C 1
ATOM 691 O O . TYR A 1 91 ? -3.287 -5.307 -12.425 1.00 69.62 91 TYR A O 1
ATOM 699 N N . GLN A 1 92 ? -3.221 -4.120 -14.329 1.00 73.44 92 GLN A N 1
ATOM 700 C CA . GLN A 1 92 ? -4.634 -3.729 -14.286 1.00 73.44 92 GLN A CA 1
ATOM 701 C C . GLN A 1 92 ? -5.570 -4.944 -14.281 1.00 73.44 92 GLN A C 1
ATOM 703 O O . GLN A 1 92 ? -6.588 -4.922 -13.598 1.00 73.44 92 GLN A O 1
ATOM 708 N N . THR A 1 93 ? -5.213 -6.041 -14.959 1.00 74.31 93 THR A N 1
ATOM 709 C CA . THR A 1 93 ? -6.012 -7.281 -14.883 1.00 74.31 93 THR A CA 1
ATOM 710 C C . THR A 1 93 ? -5.939 -7.964 -13.512 1.00 74.31 93 THR A C 1
ATOM 712 O O . THR A 1 93 ? -6.899 -8.607 -13.091 1.00 74.31 93 THR A O 1
ATOM 715 N N . THR A 1 94 ? -4.832 -7.793 -12.779 1.00 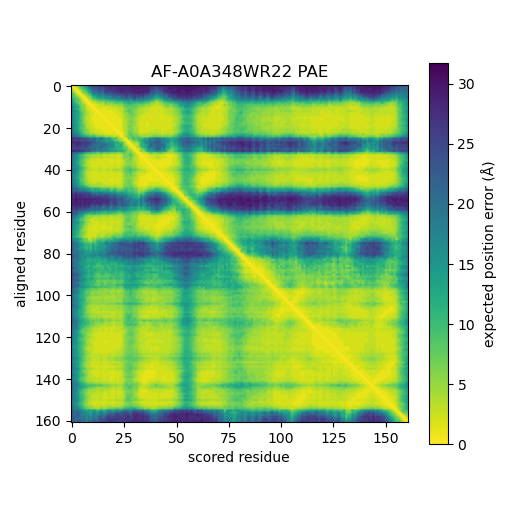72.75 94 THR A N 1
ATOM 716 C CA . THR A 1 94 ? -4.634 -8.374 -11.437 1.00 72.75 94 THR A CA 1
ATOM 717 C C . THR A 1 94 ? -5.444 -7.633 -10.364 1.00 72.75 94 THR A C 1
ATOM 719 O O . THR A 1 94 ? -5.890 -8.249 -9.392 1.00 72.75 94 THR A O 1
ATOM 722 N N . PHE A 1 95 ? -5.671 -6.331 -10.567 1.00 74.81 95 PHE A N 1
ATOM 723 C CA . PHE A 1 95 ? -6.432 -5.430 -9.691 1.00 74.81 95 PHE A CA 1
ATOM 724 C C . PHE A 1 95 ? -7.586 -4.765 -10.462 1.00 74.81 95 PHE A C 1
ATOM 726 O O . PHE A 1 95 ? -7.705 -3.541 -10.484 1.00 74.81 95 PHE A O 1
ATOM 733 N N . TYR A 1 96 ? -8.408 -5.574 -11.139 1.00 71.06 96 TYR A N 1
ATOM 734 C CA . TYR A 1 96 ? -9.442 -5.112 -12.084 1.00 71.06 96 TYR A CA 1
ATOM 735 C C . TYR A 1 96 ? -10.504 -4.187 -11.471 1.00 71.06 96 TYR A C 1
ATOM 737 O O . TYR A 1 96 ? -11.223 -3.486 -12.176 1.00 71.06 96 TYR A O 1
ATOM 745 N N . ASP A 1 97 ? -10.631 -4.226 -10.155 1.00 80.44 97 ASP A N 1
ATOM 746 C CA . ASP A 1 97 ? -11.584 -3.499 -9.338 1.00 80.44 97 ASP A CA 1
ATOM 747 C C . ASP A 1 97 ? -10.974 -2.246 -8.678 1.00 80.44 97 ASP A C 1
ATOM 749 O O . ASP A 1 97 ? -11.680 -1.482 -8.014 1.00 80.44 97 ASP A O 1
ATOM 753 N N . ALA A 1 98 ? -9.680 -1.989 -8.893 1.00 83.25 98 ALA A N 1
ATOM 754 C CA . ALA A 1 98 ? -9.033 -0.741 -8.516 1.00 83.25 98 ALA A CA 1
ATOM 755 C C . ALA A 1 98 ? -9.305 0.370 -9.533 1.00 83.25 98 ALA A C 1
ATOM 757 O O . ALA A 1 98 ? -9.279 0.177 -10.747 1.00 83.25 98 ALA A O 1
ATOM 758 N N . GLN A 1 99 ? -9.514 1.581 -9.023 1.00 86.25 99 GLN A N 1
ATOM 759 C CA . GLN A 1 99 ? -9.491 2.786 -9.835 1.00 86.25 99 GLN A CA 1
ATOM 760 C C . GLN A 1 99 ? -8.047 3.159 -10.114 1.00 86.25 99 GLN A C 1
ATOM 762 O O . GLN A 1 99 ? -7.258 3.382 -9.196 1.00 86.25 99 GLN A O 1
ATOM 767 N N . VAL A 1 100 ? -7.717 3.248 -11.393 1.00 84.44 100 VAL A N 1
ATOM 768 C CA . VAL A 1 100 ? -6.351 3.443 -11.844 1.00 84.44 100 VAL A CA 1
ATOM 769 C C . VAL A 1 100 ? -6.196 4.839 -12.438 1.00 84.44 100 VAL A C 1
ATOM 771 O O . VAL A 1 100 ? -6.976 5.257 -13.287 1.00 84.44 100 VAL A O 1
ATOM 774 N N . THR A 1 101 ? -5.185 5.579 -11.990 1.00 87.50 101 THR A N 1
ATOM 775 C CA . THR A 1 101 ? -4.847 6.913 -12.499 1.00 87.50 101 THR A CA 1
ATOM 776 C C . THR A 1 101 ? -3.365 6.969 -12.826 1.00 87.50 101 THR A C 1
ATOM 778 O O . THR A 1 101 ? -2.531 6.751 -11.952 1.00 87.50 101 THR A O 1
ATOM 781 N N . GLN A 1 102 ? -3.019 7.311 -14.062 1.00 85.62 102 GLN A N 1
ATOM 782 C CA . GLN A 1 102 ? -1.644 7.656 -14.407 1.00 85.62 102 GLN A CA 1
ATOM 783 C C . GLN A 1 102 ? -1.344 9.078 -13.910 1.00 85.62 102 GLN A C 1
ATOM 785 O O . GLN A 1 102 ? -2.072 10.012 -14.239 1.00 85.62 102 GLN A O 1
ATOM 790 N N . LEU A 1 103 ? -0.314 9.233 -13.077 1.00 85.56 103 LEU A N 1
ATOM 791 C CA . LEU A 1 103 ? 0.127 10.530 -12.551 1.00 85.56 103 LEU A CA 1
ATOM 792 C C . LEU A 1 103 ? 1.204 11.163 -13.440 1.00 85.56 103 LEU A C 1
ATOM 794 O O . LEU A 1 103 ? 1.246 12.382 -13.579 1.00 85.56 103 LEU A O 1
ATOM 798 N N . SER A 1 104 ? 2.065 10.338 -14.038 1.00 84.12 104 SER A N 1
ATOM 799 C CA . SER A 1 104 ? 3.116 10.747 -14.975 1.00 84.12 104 SER A CA 1
ATOM 800 C C . SER A 1 104 ? 3.454 9.599 -15.936 1.00 84.12 104 SER A C 1
ATOM 802 O O . SER A 1 104 ? 2.862 8.523 -15.863 1.00 84.12 104 SER A O 1
ATOM 804 N N . ALA A 1 105 ? 4.435 9.793 -16.822 1.00 77.94 105 ALA A N 1
ATOM 805 C CA . ALA A 1 105 ? 4.934 8.729 -17.699 1.00 77.94 105 ALA A CA 1
ATOM 806 C C . ALA A 1 105 ? 5.470 7.502 -16.934 1.00 77.94 105 ALA A C 1
ATOM 808 O O . ALA A 1 105 ? 5.493 6.408 -17.484 1.00 77.94 105 ALA A O 1
ATOM 809 N N . THR A 1 106 ? 5.881 7.681 -15.678 1.00 80.25 106 THR A N 1
ATOM 810 C CA . THR A 1 106 ? 6.515 6.644 -14.857 1.00 80.25 106 THR A CA 1
ATOM 811 C C . THR A 1 106 ? 5.756 6.337 -13.579 1.00 80.25 106 THR A C 1
ATOM 813 O O . THR A 1 106 ? 6.165 5.463 -12.825 1.00 80.25 106 THR A O 1
ATOM 816 N N . GLN A 1 107 ? 4.668 7.051 -13.293 1.00 85.44 107 GLN A N 1
ATOM 817 C CA . GLN A 1 107 ? 3.955 6.919 -12.031 1.00 85.44 107 GLN A CA 1
ATOM 818 C C . GLN A 1 107 ? 2.487 6.637 -12.247 1.00 85.44 107 GLN A C 1
ATOM 820 O O . GLN A 1 107 ? 1.777 7.363 -12.949 1.00 85.44 107 GLN A O 1
ATOM 825 N N . TRP A 1 108 ? 2.013 5.634 -11.523 1.00 87.50 108 TRP A N 1
ATOM 826 C CA . TRP A 1 108 ? 0.618 5.264 -11.513 1.00 87.50 108 TRP A CA 1
ATOM 827 C C . TRP A 1 108 ? 0.118 5.091 -10.102 1.00 87.50 108 TRP A C 1
ATOM 829 O O . TRP A 1 108 ? 0.789 4.554 -9.227 1.00 87.50 108 TRP A O 1
ATOM 839 N N . ARG A 1 109 ? -1.115 5.518 -9.908 1.00 90.69 109 ARG A N 1
ATOM 840 C CA . ARG A 1 109 ? -1.817 5.461 -8.647 1.00 90.69 109 ARG A CA 1
ATOM 841 C C . ARG A 1 109 ? -3.013 4.550 -8.770 1.00 90.69 109 ARG A C 1
ATOM 843 O O . ARG A 1 109 ? -3.753 4.619 -9.749 1.00 90.69 109 ARG A O 1
ATOM 850 N N . LEU A 1 110 ? -3.208 3.729 -7.754 1.00 90.69 110 LEU A N 1
ATOM 851 C CA . LEU A 1 110 ? -4.343 2.836 -7.654 1.00 90.69 110 LEU A CA 1
ATOM 852 C C . LEU A 1 110 ? -5.079 3.140 -6.374 1.00 90.69 110 LEU A C 1
ATOM 854 O O . LEU A 1 110 ? -4.459 3.236 -5.318 1.00 90.69 110 LEU A O 1
ATOM 858 N N . ALA A 1 111 ? -6.390 3.281 -6.484 1.00 90.94 111 ALA A N 1
ATOM 859 C CA . ALA A 1 111 ? -7.287 3.422 -5.359 1.00 90.94 111 ALA A CA 1
ATOM 860 C C . ALA A 1 111 ? -8.226 2.221 -5.310 1.00 90.94 111 ALA A C 1
ATOM 862 O O . ALA A 1 111 ? -8.831 1.846 -6.313 1.00 90.94 111 ALA A O 1
ATOM 863 N N . TYR A 1 112 ? -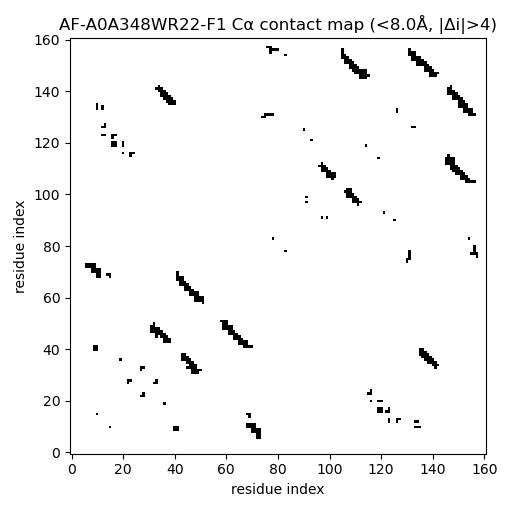8.354 1.623 -4.134 1.00 88.81 112 TYR A N 1
ATOM 864 C CA . TYR A 1 112 ? -9.168 0.440 -3.932 1.00 88.81 112 TYR A CA 1
ATOM 865 C C . TYR A 1 112 ? -9.983 0.563 -2.646 1.00 88.81 112 TYR A C 1
ATOM 867 O O . TYR A 1 112 ? -9.457 0.866 -1.571 1.00 88.81 112 TYR A O 1
ATOM 875 N N . SER A 1 113 ? -11.291 0.349 -2.764 1.00 84.69 113 SER A N 1
ATOM 876 C CA . SER A 1 113 ? -12.194 0.274 -1.617 1.00 84.69 113 SER A CA 1
ATOM 877 C C . SER A 1 113 ? -12.296 -1.182 -1.178 1.00 84.69 113 SER A C 1
ATOM 879 O O . SER A 1 113 ? -12.388 -2.058 -2.026 1.00 84.69 113 SER A O 1
ATOM 881 N N . MET A 1 114 ? -12.303 -1.447 0.131 1.00 86.00 114 MET A N 1
ATOM 882 C CA . MET A 1 114 ? -12.336 -2.809 0.698 1.00 86.00 114 MET A CA 1
ATOM 883 C C . MET A 1 114 ? -11.050 -3.620 0.473 1.00 86.00 114 MET A C 1
ATOM 885 O O . MET A 1 114 ? -11.055 -4.805 0.139 1.00 86.00 114 MET A O 1
ATOM 889 N N . MET A 1 115 ? -9.912 -2.979 0.725 1.00 85.69 115 MET A N 1
ATOM 890 C CA . MET A 1 115 ? -8.609 -3.625 0.757 1.00 85.69 115 MET A CA 1
ATOM 891 C C . MET A 1 115 ? -8.573 -4.767 1.777 1.00 85.69 115 MET A C 1
ATOM 893 O O . MET A 1 115 ? -9.003 -4.624 2.922 1.00 85.69 115 MET A O 1
ATOM 897 N N . SER A 1 116 ? -8.001 -5.895 1.366 1.00 84.44 116 SER A N 1
ATOM 898 C CA . SER A 1 116 ? -7.835 -7.083 2.199 1.00 84.44 116 SER A CA 1
ATOM 899 C C . SER A 1 116 ? -6.367 -7.486 2.241 1.00 84.44 116 SER A C 1
ATOM 901 O O . SER A 1 116 ? -5.579 -7.097 1.377 1.00 84.44 116 SER A O 1
ATOM 903 N N . TYR A 1 117 ? -6.011 -8.330 3.208 1.00 83.88 117 TYR A N 1
ATOM 904 C CA . TYR A 1 117 ? -4.681 -8.935 3.282 1.00 83.88 117 TYR A CA 1
ATOM 905 C C . TYR A 1 117 ? -4.270 -9.613 1.959 1.00 83.88 117 TYR A C 1
ATOM 907 O O . TYR A 1 117 ? -3.150 -9.437 1.487 1.00 83.88 117 TYR A O 1
ATOM 915 N N . ARG A 1 118 ? -5.197 -10.322 1.298 1.00 84.38 118 ARG A N 1
ATOM 916 C CA . ARG A 1 118 ? -4.930 -11.011 0.023 1.00 84.38 118 ARG A CA 1
ATOM 917 C C . ARG A 1 118 ? -4.543 -10.037 -1.092 1.00 84.38 118 ARG A C 1
ATOM 919 O O . ARG A 1 118 ? -3.726 -10.382 -1.938 1.00 84.38 118 ARG A O 1
ATOM 926 N N . HIS A 1 119 ? -5.116 -8.837 -1.106 1.00 87.38 119 HIS A N 1
ATOM 927 C CA . HIS A 1 119 ? -4.765 -7.818 -2.094 1.00 87.38 119 HIS A CA 1
ATOM 928 C C . HIS A 1 119 ? -3.333 -7.304 -1.886 1.00 87.38 119 HIS A C 1
ATOM 930 O O . HIS A 1 119 ? -2.608 -7.137 -2.863 1.00 87.38 119 HIS A O 1
ATOM 936 N N . LEU A 1 120 ? -2.894 -7.132 -0.632 1.00 87.88 120 LEU A N 1
ATOM 937 C CA . LEU A 1 120 ? -1.506 -6.771 -0.326 1.00 87.88 120 LEU A CA 1
ATOM 938 C C . LEU A 1 120 ? -0.550 -7.886 -0.746 1.00 87.88 120 LEU A C 1
ATOM 940 O O . LEU A 1 120 ? 0.470 -7.618 -1.367 1.00 87.88 120 LEU A O 1
ATOM 944 N N . GLN A 1 121 ? -0.905 -9.141 -0.481 1.00 86.06 121 GLN A N 1
ATOM 945 C CA . GLN A 1 121 ? -0.079 -10.274 -0.887 1.00 86.06 121 GLN A CA 1
ATOM 946 C C . GLN A 1 121 ? 0.079 -10.357 -2.412 1.00 86.06 121 GLN A C 1
ATOM 948 O O . GLN A 1 121 ? 1.199 -10.451 -2.901 1.00 86.06 121 GLN A O 1
ATOM 953 N N . ARG A 1 122 ? -1.014 -10.196 -3.173 1.00 88.00 122 ARG A N 1
ATOM 954 C CA . ARG A 1 122 ? -0.950 -10.108 -4.643 1.00 88.00 122 ARG A CA 1
ATOM 955 C C . ARG A 1 122 ? -0.050 -8.969 -5.120 1.00 88.00 122 ARG A C 1
ATOM 957 O O . ARG A 1 122 ? 0.638 -9.124 -6.123 1.00 88.00 122 ARG A O 1
ATOM 964 N N . LEU A 1 123 ? -0.054 -7.834 -4.417 1.00 88.75 123 LEU A N 1
ATOM 965 C CA . LEU A 1 123 ? 0.814 -6.704 -4.745 1.00 88.75 123 LEU A CA 1
ATOM 966 C C . LEU A 1 123 ? 2.285 -7.063 -4.524 1.00 88.75 123 LEU A C 1
ATOM 968 O O . LEU A 1 123 ? 3.108 -6.786 -5.391 1.00 88.75 123 LEU A O 1
ATOM 972 N N . ALA A 1 124 ? 2.605 -7.700 -3.396 1.00 88.88 124 ALA A N 1
ATOM 973 C CA . ALA A 1 124 ? 3.957 -8.167 -3.107 1.00 88.88 124 ALA A CA 1
ATOM 974 C C . ALA A 1 124 ? 4.441 -9.177 -4.161 1.00 88.88 124 ALA A C 1
ATOM 976 O O . ALA A 1 124 ? 5.514 -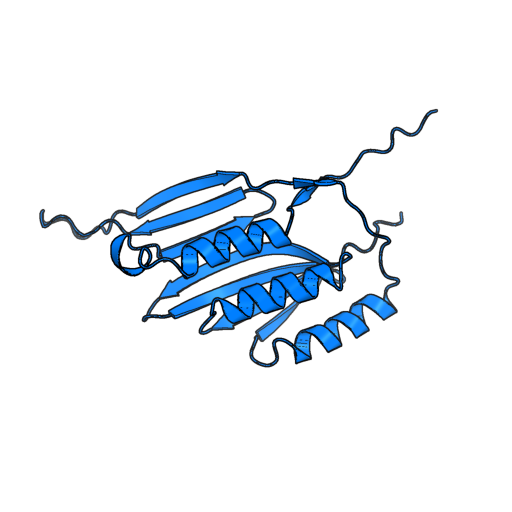8.983 -4.726 1.00 88.88 124 ALA A O 1
ATOM 977 N N . ASP A 1 125 ? 3.631 -10.190 -4.483 1.00 88.38 125 ASP A N 1
ATOM 978 C CA . ASP A 1 125 ? 3.959 -11.216 -5.485 1.00 88.38 125 ASP A CA 1
ATOM 979 C C . ASP A 1 125 ? 4.183 -10.601 -6.877 1.00 88.38 125 ASP A C 1
ATOM 981 O O . ASP A 1 125 ? 5.109 -10.971 -7.610 1.00 88.38 125 ASP A O 1
ATOM 985 N N . TRP A 1 126 ? 3.361 -9.612 -7.238 1.00 87.06 126 TRP A N 1
ATOM 986 C CA . TRP A 1 126 ? 3.526 -8.888 -8.489 1.00 87.06 126 TRP A CA 1
ATOM 987 C C . TRP A 1 126 ? 4.819 -8.065 -8.504 1.00 87.06 126 TRP A C 1
ATOM 989 O O . TRP A 1 126 ? 5.547 -8.132 -9.488 1.00 87.06 126 TRP A O 1
ATOM 999 N N . LEU A 1 127 ? 5.158 -7.354 -7.424 1.00 86.06 127 LEU A N 1
ATOM 1000 C CA . LEU A 1 127 ? 6.402 -6.575 -7.336 1.00 86.06 127 LEU A CA 1
ATOM 1001 C C . LEU A 1 127 ? 7.659 -7.455 -7.346 1.00 86.06 127 LEU A C 1
ATOM 1003 O O . LEU A 1 127 ? 8.681 -7.045 -7.889 1.00 86.06 127 LEU A O 1
ATOM 1007 N N . VAL A 1 128 ? 7.590 -8.676 -6.803 1.00 85.38 128 VAL A N 1
ATOM 1008 C CA . VAL A 1 128 ? 8.667 -9.674 -6.939 1.00 85.38 128 VAL A CA 1
ATOM 1009 C C . VAL A 1 128 ? 8.875 -10.055 -8.406 1.00 85.38 128 VAL A C 1
ATOM 1011 O O . VAL A 1 128 ? 10.011 -10.177 -8.857 1.00 85.38 128 VAL A O 1
ATOM 1014 N N . SER A 1 129 ? 7.784 -10.211 -9.157 1.00 82.88 129 SER A N 1
ATOM 1015 C CA . SER A 1 129 ? 7.825 -10.577 -10.579 1.00 82.88 129 SER A CA 1
ATOM 1016 C C . SER A 1 129 ? 8.184 -9.397 -11.498 1.00 82.88 129 SER A C 1
ATOM 1018 O O . SER A 1 129 ? 8.557 -9.610 -12.650 1.00 82.88 129 SER A O 1
ATOM 1020 N N . HIS A 1 130 ? 8.084 -8.159 -10.999 1.00 81.06 130 HIS A N 1
ATOM 1021 C CA . HIS A 1 130 ? 8.288 -6.925 -11.761 1.00 81.06 130 HIS A CA 1
ATOM 1022 C C . HIS A 1 130 ? 9.178 -5.927 -10.989 1.00 81.06 130 HIS A C 1
ATOM 1024 O O . HIS A 1 130 ? 8.715 -4.842 -10.622 1.00 81.06 130 HIS A O 1
ATOM 1030 N N . PRO A 1 131 ? 10.465 -6.260 -10.749 1.00 77.62 131 PRO A N 1
ATOM 1031 C CA . PRO A 1 131 ? 11.378 -5.490 -9.889 1.00 77.62 131 PRO A CA 1
ATOM 1032 C C . PRO A 1 131 ? 11.668 -4.052 -10.358 1.00 77.62 131 PRO A C 1
ATOM 1034 O O . PRO A 1 131 ? 12.209 -3.246 -9.603 1.00 77.62 131 PRO A O 1
ATOM 1037 N N . GLN A 1 132 ? 11.314 -3.716 -11.596 1.00 77.19 132 GLN A N 1
ATOM 1038 C CA . GLN A 1 132 ? 11.383 -2.368 -12.155 1.00 77.19 132 GLN A CA 1
ATOM 1039 C C . GLN A 1 132 ? 10.332 -1.398 -11.599 1.00 77.19 132 GLN A C 1
ATOM 1041 O O . GLN A 1 132 ? 10.477 -0.186 -11.771 1.00 77.19 132 GLN A O 1
ATOM 1046 N N . PHE A 1 133 ? 9.275 -1.917 -10.971 1.00 82.44 133 PHE A N 1
ATOM 1047 C CA . PHE A 1 133 ? 8.282 -1.111 -10.276 1.00 82.44 133 PHE A CA 1
ATOM 1048 C C . PHE A 1 133 ? 8.589 -1.080 -8.784 1.00 82.44 133 PHE A C 1
ATOM 1050 O O . PHE A 1 133 ? 8.963 -2.083 -8.178 1.00 82.44 133 PHE A O 1
ATOM 1057 N N . VAL A 1 134 ? 8.383 0.082 -8.176 1.00 85.31 134 VAL A N 1
ATOM 1058 C CA . VAL A 1 134 ? 8.614 0.299 -6.749 1.00 85.31 134 VAL A CA 1
ATOM 1059 C C . VAL A 1 134 ? 7.380 0.938 -6.137 1.00 85.31 134 VAL A C 1
ATOM 1061 O O . VAL A 1 134 ? 6.785 1.847 -6.715 1.00 85.31 134 VAL A O 1
ATOM 1064 N N . LEU A 1 135 ? 7.010 0.487 -4.939 1.00 90.31 135 LEU A N 1
ATOM 1065 C CA . LEU A 1 135 ? 6.006 1.162 -4.122 1.00 90.31 135 LEU A CA 1
ATOM 1066 C C . LEU A 1 135 ? 6.594 2.474 -3.587 1.00 90.31 135 LEU A C 1
ATOM 1068 O O . LEU A 1 135 ? 7.418 2.450 -2.673 1.00 90.31 135 LEU A O 1
ATOM 1072 N N . SER A 1 136 ? 6.196 3.610 -4.160 1.00 89.12 136 SER A N 1
ATOM 1073 C CA . SER A 1 136 ? 6.717 4.930 -3.772 1.00 89.12 136 SER A CA 1
ATOM 1074 C C . SER A 1 136 ? 5.927 5.550 -2.621 1.00 89.12 136 SER A C 1
ATOM 1076 O O . SER A 1 136 ? 6.497 6.196 -1.737 1.00 89.12 136 SER A O 1
ATOM 1078 N N . SER A 1 137 ? 4.613 5.321 -2.604 1.00 93.12 137 SER A N 1
ATOM 1079 C CA . SER A 1 137 ? 3.740 5.715 -1.502 1.00 93.12 137 SER A CA 1
ATOM 1080 C C . SER A 1 137 ? 2.534 4.795 -1.365 1.00 93.12 137 SER A C 1
ATOM 1082 O O . SER A 1 137 ? 2.092 4.170 -2.329 1.00 93.12 137 SER A O 1
ATOM 1084 N N . LEU A 1 138 ? 1.980 4.736 -0.159 1.00 95.50 138 LEU A N 1
ATOM 1085 C CA . LEU A 1 138 ? 0.720 4.063 0.137 1.00 95.50 138 LEU A CA 1
ATOM 1086 C C . LEU A 1 138 ? 0.016 4.803 1.268 1.00 95.50 138 LEU A C 1
ATOM 1088 O O . LEU A 1 138 ? 0.640 5.169 2.249 1.00 95.50 138 LEU A O 1
ATOM 1092 N N . SER A 1 139 ? -1.283 5.026 1.140 1.00 95.44 139 SER A N 1
ATOM 1093 C CA . SER A 1 139 ? -2.129 5.572 2.194 1.00 95.44 139 SER A CA 1
ATOM 1094 C C . SER A 1 139 ? -3.328 4.659 2.354 1.00 95.44 139 SER A C 1
ATOM 1096 O O . SER A 1 139 ? -4.025 4.354 1.386 1.00 95.44 139 SER A O 1
ATOM 1098 N N . MET A 1 140 ? -3.550 4.181 3.568 1.00 94.31 140 MET A N 1
ATOM 1099 C CA . MET A 1 140 ? -4.679 3.343 3.931 1.00 94.31 140 MET A CA 1
ATOM 1100 C C . MET A 1 140 ? -5.463 4.008 5.036 1.00 94.31 140 MET A C 1
ATOM 1102 O O . MET A 1 140 ? -4.890 4.522 5.993 1.00 94.31 140 MET A O 1
ATOM 1106 N N . ARG A 1 141 ? -6.784 3.935 4.932 1.00 92.31 141 ARG A N 1
ATOM 1107 C CA . ARG A 1 141 ? -7.698 4.465 5.933 1.00 92.31 141 ARG A CA 1
ATOM 1108 C C . ARG A 1 141 ? -8.745 3.428 6.288 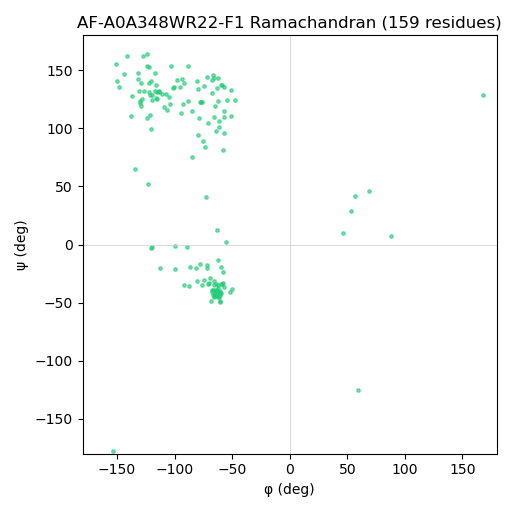1.00 92.31 141 ARG A C 1
ATOM 1110 O O . ARG A 1 141 ? -9.346 2.836 5.394 1.00 92.31 141 ARG A O 1
ATOM 1117 N N . TYR A 1 142 ? -8.963 3.223 7.579 1.00 88.94 142 TYR A N 1
ATOM 1118 C CA . TYR A 1 142 ? -10.019 2.354 8.077 1.00 88.94 142 TYR A CA 1
ATOM 1119 C C . TYR A 1 142 ? -11.256 3.190 8.386 1.00 88.94 142 TYR A C 1
ATOM 1121 O O . TYR A 1 142 ? -11.239 4.040 9.277 1.00 88.94 142 TYR A O 1
ATOM 1129 N N . GLN A 1 143 ? -12.326 2.980 7.624 1.00 83.69 143 GLN A N 1
ATOM 1130 C CA . GLN A 1 143 ? -13.606 3.663 7.807 1.00 83.69 143 GLN A CA 1
ATOM 1131 C C . GLN A 1 143 ? -14.746 2.703 7.487 1.00 83.69 143 GLN A C 1
ATOM 1133 O O . GLN A 1 143 ? -14.617 1.844 6.621 1.00 83.69 143 GLN A O 1
ATOM 1138 N N . HIS A 1 144 ? -15.872 2.848 8.188 1.00 81.94 144 HIS A N 1
ATOM 1139 C CA . HIS A 1 144 ? -17.092 2.068 7.931 1.00 81.94 144 HIS A CA 1
ATOM 1140 C C . HIS A 1 144 ? -16.890 0.535 7.924 1.00 81.94 144 HIS A C 1
ATOM 1142 O O . HIS A 1 144 ? -17.622 -0.186 7.253 1.00 81.94 144 HIS A O 1
ATOM 1148 N N . GLY A 1 145 ? -15.902 0.025 8.672 1.00 81.00 145 GLY A N 1
ATOM 1149 C CA . GLY A 1 145 ? -15.641 -1.413 8.805 1.00 81.00 145 GLY A CA 1
ATOM 1150 C C . GLY A 1 145 ? -14.717 -2.022 7.745 1.00 81.00 145 GLY A C 1
ATOM 1151 O O . GLY A 1 145 ? -14.555 -3.239 7.724 1.00 81.00 145 GLY A O 1
ATOM 1152 N N . TYR A 1 146 ? -14.100 -1.216 6.877 1.00 85.00 146 TYR A N 1
ATOM 1153 C CA . TYR A 1 146 ? -13.155 -1.701 5.871 1.00 85.00 146 TYR A CA 1
ATOM 1154 C C . TYR A 1 146 ? -11.969 -0.750 5.677 1.00 85.00 146 TYR A C 1
ATOM 1156 O O . TYR A 1 146 ? -12.008 0.425 6.043 1.00 85.00 146 TYR A O 1
ATOM 1164 N N . TRP A 1 147 ? -10.899 -1.269 5.073 1.00 89.50 147 TRP A N 1
ATOM 1165 C CA . TRP A 1 147 ? -9.752 -0.473 4.646 1.00 89.50 147 TRP A CA 1
ATOM 1166 C C . TRP A 1 147 ? -9.973 0.050 3.227 1.00 89.50 147 TRP A C 1
ATOM 1168 O O . TRP A 1 147 ? -10.191 -0.726 2.300 1.00 89.50 147 TRP A O 1
ATOM 1178 N N . SER A 1 148 ? -9.907 1.360 3.032 1.00 91.44 148 SER A N 1
ATOM 1179 C CA . SER A 1 148 ? -9.661 1.959 1.718 1.00 91.44 148 SER A CA 1
ATOM 1180 C C . SER A 1 148 ? -8.168 2.201 1.562 1.00 91.44 148 SER A C 1
ATOM 1182 O O . SER A 1 148 ? -7.521 2.601 2.530 1.00 91.44 148 SER A O 1
ATOM 1184 N N . VAL A 1 149 ? -7.627 1.998 0.368 1.00 93.19 149 VAL A N 1
ATOM 1185 C CA . VAL A 1 149 ? -6.209 2.218 0.082 1.00 93.19 149 VAL A CA 1
ATOM 1186 C C . VAL A 1 149 ? -6.027 3.032 -1.182 1.00 93.19 149 VAL A C 1
ATOM 1188 O O . VAL A 1 149 ? -6.794 2.908 -2.133 1.00 93.19 149 VAL A O 1
ATOM 1191 N N . GLN A 1 150 ? -4.972 3.830 -1.188 1.00 93.94 150 GLN A N 1
ATOM 1192 C CA . GLN A 1 150 ? -4.401 4.436 -2.368 1.00 93.94 150 GLN A CA 1
ATOM 1193 C C . GLN A 1 150 ? -2.896 4.179 -2.359 1.00 93.94 150 GLN A C 1
ATOM 1195 O O . GLN A 1 150 ? -2.225 4.600 -1.421 1.00 93.94 150 GLN A O 1
ATOM 1200 N N . TRP A 1 151 ? -2.346 3.532 -3.380 1.00 93.31 151 TRP A N 1
ATOM 1201 C CA . TRP A 1 151 ? -0.896 3.390 -3.519 1.00 93.31 151 TRP A CA 1
ATOM 1202 C C . TRP A 1 151 ? -0.404 3.919 -4.850 1.00 93.31 151 TRP A C 1
ATOM 1204 O O . TRP A 1 151 ? -1.139 3.943 -5.834 1.00 93.31 151 TRP A O 1
ATOM 1214 N N . THR A 1 152 ? 0.854 4.335 -4.863 1.00 91.88 152 THR A N 1
ATOM 1215 C CA . THR A 1 152 ? 1.544 4.807 -6.056 1.00 91.88 152 THR A CA 1
ATOM 1216 C C . THR A 1 152 ? 2.693 3.863 -6.355 1.00 91.88 152 THR A C 1
ATOM 1218 O O . THR A 1 152 ? 3.532 3.594 -5.492 1.00 91.88 152 THR A O 1
ATOM 1221 N N . LEU A 1 153 ? 2.708 3.355 -7.580 1.00 89.75 153 LEU A N 1
ATOM 1222 C CA . LEU A 1 153 ? 3.824 2.627 -8.149 1.00 89.75 153 LEU A CA 1
ATOM 1223 C C . LEU A 1 153 ? 4.594 3.556 -9.073 1.00 89.75 153 LEU A C 1
ATOM 1225 O O . LEU A 1 153 ? 4.004 4.269 -9.884 1.00 89.75 153 LEU A O 1
ATOM 1229 N N . ASP A 1 154 ? 5.908 3.522 -8.940 1.00 86.00 154 ASP A N 1
ATOM 1230 C CA . ASP A 1 154 ? 6.832 4.193 -9.838 1.00 86.00 154 ASP A CA 1
ATOM 1231 C C . ASP A 1 154 ? 7.557 3.120 -10.655 1.00 86.00 154 ASP A C 1
ATOM 1233 O O . ASP A 1 154 ? 8.223 2.257 -10.075 1.00 86.00 154 ASP A O 1
ATOM 1237 N N . SER A 1 155 ? 7.397 3.122 -11.981 1.00 78.94 155 SER A N 1
ATOM 1238 C CA . SER A 1 155 ? 8.340 2.423 -12.850 1.00 78.94 155 SER A CA 1
ATOM 1239 C C . SER A 1 155 ? 9.543 3.327 -12.972 1.00 78.94 155 SER A C 1
ATOM 1241 O O . SER A 1 155 ? 9.493 4.341 -13.667 1.00 78.94 155 SER A O 1
ATOM 1243 N N . GLN A 1 156 ? 10.651 2.954 -12.355 1.00 66.62 156 GLN A N 1
ATOM 1244 C CA . GLN A 1 156 ? 11.862 3.725 -12.555 1.00 66.62 156 GLN A CA 1
ATOM 1245 C C . GLN A 1 156 ? 12.400 3.421 -13.956 1.00 66.62 156 GLN A C 1
ATOM 1247 O O . GLN A 1 156 ? 13.278 2.573 -14.133 1.00 66.62 156 GLN A O 1
ATOM 1252 N N . MET A 1 157 ? 11.866 4.118 -14.967 1.00 52.78 157 MET A N 1
ATOM 1253 C CA . MET A 1 157 ? 12.619 4.366 -16.183 1.00 52.78 157 MET A CA 1
ATOM 1254 C C . MET A 1 157 ? 13.909 5.008 -15.705 1.00 52.78 157 MET A C 1
ATOM 1256 O O . MET A 1 157 ? 13.877 5.957 -14.922 1.00 52.78 157 MET A O 1
ATOM 1260 N N . ALA A 1 158 ? 15.043 4.417 -16.070 1.00 45.03 158 ALA A N 1
ATOM 1261 C CA . ALA A 1 158 ? 16.315 5.066 -15.847 1.00 45.03 158 ALA A CA 1
ATOM 1262 C C . ALA A 1 158 ? 16.145 6.497 -16.354 1.00 45.03 158 ALA A C 1
ATOM 1264 O O . ALA A 1 158 ? 15.744 6.683 -17.505 1.00 45.03 158 ALA A O 1
ATOM 1265 N N . GLU A 1 159 ? 16.409 7.483 -15.501 1.00 37.16 159 GLU A N 1
ATOM 1266 C CA . GLU A 1 159 ? 16.875 8.775 -15.980 1.00 37.16 159 GLU A CA 1
ATOM 1267 C C . GLU A 1 159 ? 18.158 8.476 -16.768 1.00 37.16 159 GLU A C 1
ATOM 1269 O O . GLU A 1 159 ? 19.271 8.487 -16.256 1.00 37.16 159 GLU A O 1
ATOM 1274 N N . LEU A 1 160 ? 17.983 8.048 -18.013 1.00 34.47 160 LEU A N 1
ATOM 1275 C CA . LEU A 1 160 ? 18.940 8.247 -19.067 1.00 34.47 160 LEU A CA 1
ATOM 1276 C C . LEU A 1 160 ? 18.686 9.685 -19.482 1.00 34.47 160 LEU A C 1
ATOM 1278 O O . LEU A 1 160 ? 17.740 9.936 -20.227 1.00 34.47 160 LEU A O 1
ATOM 1282 N N . ILE A 1 161 ? 19.462 10.597 -18.898 1.00 33.06 161 ILE A N 1
ATOM 1283 C CA . ILE A 1 161 ? 20.233 11.677 -19.540 1.00 33.06 161 ILE A CA 1
ATOM 1284 C C . ILE A 1 161 ? 20.765 12.591 -18.433 1.00 33.06 161 ILE A C 1
ATOM 1286 O O . ILE A 1 161 ? 19.946 13.174 -17.691 1.00 33.06 161 ILE A O 1
#

Mean predicted aligned error: 9.33 Å

Secondary structure (DSSP, 8-state):
--------EEE-HHHHHHHHHHHHHSTTHHHH-EEEEEEETTEEEEEEE----SSS-----EEEEEEEPPEEE---PPPPHHHHHHHHHHHHHHTTTSEEEE-SSSEEEEEEEEE-HHHHHHHHHHHHH-TTEEEEEEEEEEETTEEEEEEEEEE------